Protein AF-A0A532EJP5-F1 (afdb_monomer_lite)

Structure (mmCIF, N/CA/C/O backbone):
data_AF-A0A532EJP5-F1
#
_entry.id   AF-A0A532EJP5-F1
#
loop_
_atom_site.group_PDB
_atom_site.id
_atom_site.type_symbol
_atom_site.label_atom_id
_atom_site.label_alt_id
_atom_site.label_comp_id
_atom_site.label_asym_id
_atom_site.label_entity_id
_atom_site.label_seq_id
_atom_site.pdbx_PDB_ins_code
_atom_site.Cartn_x
_atom_site.Cartn_y
_atom_site.Cartn_z
_atom_site.occupancy
_atom_site.B_iso_or_equiv
_atom_site.auth_seq_id
_atom_site.auth_comp_id
_atom_site.auth_asym_id
_atom_site.auth_atom_id
_atom_site.pdbx_PDB_model_num
ATOM 1 N N . PRO A 1 1 ? -3.212 -26.483 -6.160 1.00 90.81 1 PRO A N 1
ATOM 2 C CA . PRO A 1 1 ? -3.096 -27.464 -7.274 1.00 90.81 1 PRO A CA 1
ATOM 3 C C . PRO A 1 1 ? -1.776 -27.270 -8.038 1.00 90.81 1 PRO A C 1
ATOM 5 O O . PRO A 1 1 ? -1.313 -26.135 -8.106 1.00 90.81 1 PRO A O 1
ATOM 8 N N . LYS A 1 2 ? -1.165 -28.335 -8.582 1.00 95.44 2 LYS A N 1
ATOM 9 C CA . LYS A 1 2 ? 0.186 -28.292 -9.189 1.00 95.44 2 LYS A CA 1
ATOM 10 C C . LYS A 1 2 ? 0.301 -27.307 -10.359 1.00 95.44 2 LYS A C 1
ATOM 12 O O . LYS A 1 2 ? 1.267 -26.556 -10.428 1.00 95.44 2 LYS A O 1
ATOM 17 N N . ASP A 1 3 ? -0.699 -27.269 -11.233 1.00 96.81 3 ASP A N 1
ATOM 18 C CA . ASP A 1 3 ? -0.672 -26.384 -12.404 1.00 96.81 3 ASP A CA 1
ATOM 19 C C . ASP A 1 3 ? -0.780 -24.906 -12.014 1.00 96.81 3 ASP A C 1
ATOM 21 O O . ASP A 1 3 ? -0.103 -24.064 -12.596 1.00 96.81 3 ASP A O 1
ATOM 25 N N . VAL A 1 4 ? -1.547 -24.595 -10.962 1.00 97.06 4 VAL A N 1
ATOM 26 C CA . VAL A 1 4 ? -1.631 -23.236 -10.404 1.00 97.06 4 VAL A CA 1
ATOM 27 C C . VAL A 1 4 ? -0.275 -22.792 -9.861 1.00 97.06 4 VAL A C 1
ATOM 29 O O . VAL A 1 4 ? 0.153 -21.683 -10.156 1.00 97.06 4 VAL A O 1
ATOM 32 N N . ALA A 1 5 ? 0.433 -23.659 -9.129 1.00 97.25 5 ALA A N 1
ATOM 33 C CA . ALA A 1 5 ? 1.768 -23.339 -8.622 1.00 97.25 5 ALA A CA 1
ATOM 34 C C . ALA A 1 5 ? 2.736 -23.003 -9.766 1.00 97.25 5 ALA A C 1
ATOM 36 O O . ALA A 1 5 ? 3.393 -21.973 -9.723 1.00 97.25 5 ALA A O 1
ATOM 37 N N . LYS A 1 6 ? 2.722 -23.792 -10.850 1.00 97.50 6 LYS A N 1
ATOM 38 C CA . LYS A 1 6 ? 3.555 -23.535 -12.034 1.00 97.50 6 LYS A CA 1
ATOM 39 C C . LYS A 1 6 ? 3.277 -22.169 -12.677 1.00 97.50 6 LYS A C 1
ATOM 41 O O . LYS A 1 6 ? 4.206 -21.516 -13.148 1.00 97.50 6 LYS A O 1
ATOM 46 N N . VAL A 1 7 ? 2.013 -21.742 -12.718 1.00 97.38 7 VAL A N 1
ATOM 47 C CA . VAL A 1 7 ? 1.645 -20.406 -13.215 1.00 97.38 7 VAL A CA 1
ATOM 48 C C . VAL A 1 7 ? 2.145 -19.319 -12.266 1.00 97.38 7 VAL A C 1
ATOM 50 O O . VAL A 1 7 ? 2.739 -18.349 -12.730 1.00 97.38 7 VAL A O 1
ATOM 53 N N . MET A 1 8 ? 1.956 -19.487 -10.955 1.00 97.06 8 MET A N 1
ATOM 54 C CA . MET A 1 8 ? 2.436 -18.520 -9.962 1.00 97.06 8 MET A CA 1
ATOM 55 C C . MET A 1 8 ? 3.960 -18.379 -9.991 1.00 97.06 8 MET A C 1
ATOM 57 O O . MET A 1 8 ? 4.453 -17.257 -9.967 1.00 97.06 8 MET A O 1
ATOM 61 N N . ASP A 1 9 ? 4.694 -19.484 -10.138 1.00 96.75 9 ASP A N 1
ATOM 62 C CA . ASP A 1 9 ? 6.152 -19.475 -10.275 1.00 96.75 9 ASP A CA 1
ATOM 63 C C . ASP A 1 9 ? 6.592 -18.690 -11.513 1.00 96.75 9 ASP A C 1
ATOM 65 O O . ASP A 1 9 ? 7.534 -17.906 -11.447 1.00 96.75 9 ASP A O 1
ATOM 69 N N . TYR A 1 10 ? 5.898 -18.863 -12.645 1.00 96.94 10 TYR A N 1
ATOM 70 C CA . TYR A 1 10 ? 6.172 -18.088 -13.853 1.00 96.94 10 TYR A CA 1
ATOM 71 C C . TYR A 1 10 ? 5.914 -16.591 -13.640 1.00 96.94 10 TYR A C 1
ATOM 73 O O . TYR A 1 10 ? 6.781 -15.781 -13.960 1.00 96.94 10 TYR A O 1
ATOM 81 N N . LEU A 1 11 ? 4.757 -16.229 -13.075 1.00 95.94 11 LEU A N 1
ATOM 82 C CA . LEU A 1 11 ? 4.386 -14.834 -12.820 1.00 95.94 11 LEU A CA 1
ATOM 83 C C . LEU A 1 11 ? 5.305 -14.152 -11.800 1.00 95.94 11 LEU A C 1
ATOM 85 O O . LEU A 1 11 ? 5.482 -12.942 -11.868 1.00 95.94 11 LEU A O 1
ATOM 89 N N . ALA A 1 12 ? 5.891 -14.916 -10.877 1.00 95.69 12 ALA A N 1
ATOM 90 C CA . ALA A 1 12 ? 6.813 -14.413 -9.866 1.00 95.69 12 ALA A CA 1
ATOM 91 C C . ALA A 1 12 ? 8.255 -14.247 -10.370 1.00 95.69 12 ALA A C 1
ATOM 93 O O . ALA A 1 12 ? 9.074 -13.678 -9.652 1.00 95.69 12 ALA A O 1
ATOM 94 N N . ARG A 1 13 ? 8.598 -14.725 -11.575 1.00 97.06 13 ARG A N 1
ATOM 95 C CA . ARG A 1 13 ? 9.951 -14.554 -12.118 1.00 97.06 13 ARG A CA 1
ATOM 96 C C . ARG A 1 13 ? 10.294 -13.079 -12.284 1.00 97.06 13 ARG A C 1
ATOM 98 O O . ARG A 1 13 ? 9.485 -12.288 -12.762 1.00 97.06 13 ARG A O 1
ATOM 105 N N . GLU A 1 14 ? 11.543 -12.737 -11.993 1.00 96.31 14 GLU A N 1
ATOM 106 C CA . GLU A 1 14 ? 12.042 -11.363 -12.086 1.00 96.31 14 GLU A CA 1
ATOM 107 C C . GLU A 1 14 ? 11.839 -10.726 -13.462 1.00 96.31 14 GLU A C 1
ATOM 109 O O . GLU A 1 14 ? 11.458 -9.562 -13.539 1.00 96.31 14 GLU A O 1
ATOM 114 N N . ASP A 1 15 ? 12.079 -11.467 -14.545 1.00 96.62 15 ASP A N 1
ATOM 115 C CA . ASP A 1 15 ? 11.918 -10.952 -15.904 1.00 96.62 15 ASP A CA 1
ATOM 116 C C . ASP A 1 15 ? 10.449 -10.676 -16.246 1.00 96.62 15 ASP A C 1
ATOM 118 O O . ASP A 1 15 ? 10.145 -9.648 -16.849 1.00 96.62 15 ASP A O 1
ATOM 122 N N . VAL A 1 16 ? 9.543 -11.541 -15.784 1.00 97.56 16 VAL A N 1
ATOM 123 C CA . VAL A 1 16 ? 8.095 -11.399 -15.986 1.00 97.56 16 VAL A CA 1
ATOM 124 C C . VAL A 1 16 ? 7.538 -10.241 -15.158 1.00 97.56 16 VAL A C 1
ATOM 126 O O . VAL A 1 16 ? 6.830 -9.393 -15.698 1.00 97.56 16 VAL A O 1
ATOM 129 N N . VAL A 1 17 ? 7.890 -10.150 -13.869 1.00 97.12 17 VAL A N 1
ATOM 130 C CA . VAL A 1 17 ? 7.459 -9.040 -13.002 1.00 97.12 17 VAL A CA 1
ATOM 131 C C . VAL A 1 17 ? 8.005 -7.710 -13.511 1.00 97.12 17 VAL A C 1
ATOM 133 O O . 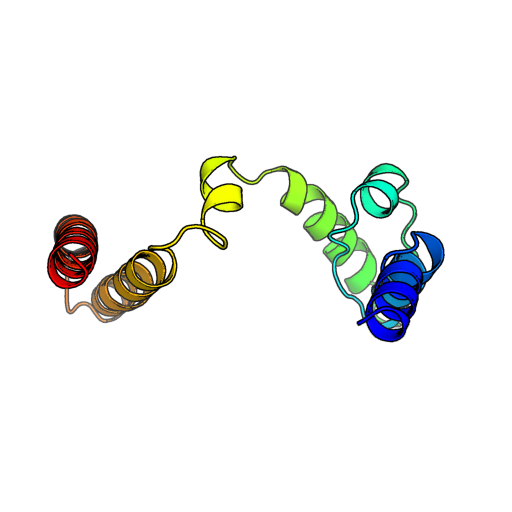VAL A 1 17 ? 7.273 -6.724 -13.535 1.00 97.12 17 VAL A O 1
ATOM 136 N N . LYS A 1 18 ? 9.268 -7.675 -13.954 1.00 96.81 18 LYS A N 1
ATOM 137 C CA . LYS A 1 18 ? 9.874 -6.472 -14.527 1.00 96.81 18 LYS A CA 1
ATOM 138 C C . LYS A 1 18 ? 9.124 -6.013 -15.777 1.00 96.81 18 LYS A C 1
ATOM 140 O O . LYS A 1 18 ? 8.744 -4.848 -15.847 1.00 96.81 18 LYS A O 1
ATOM 145 N N . GLU A 1 19 ? 8.895 -6.913 -16.735 1.00 97.12 19 GLU A N 1
ATOM 146 C CA . GLU A 1 19 ? 8.156 -6.584 -17.958 1.00 97.12 19 GLU A CA 1
ATOM 147 C C . GLU A 1 19 ? 6.740 -6.088 -17.634 1.00 97.12 19 GLU A C 1
ATOM 149 O O . GLU A 1 19 ? 6.301 -5.067 -18.168 1.00 97.12 19 GLU A O 1
ATOM 154 N N . PHE A 1 20 ? 6.039 -6.786 -16.737 1.00 97.31 20 PHE A N 1
ATOM 155 C CA . PHE A 1 20 ? 4.704 -6.405 -16.292 1.00 97.31 20 PHE A CA 1
ATOM 156 C C . PHE A 1 20 ? 4.704 -4.990 -15.707 1.00 97.31 20 PHE A C 1
ATOM 158 O O . PHE A 1 20 ? 4.001 -4.124 -16.222 1.00 97.31 20 PHE A O 1
ATOM 165 N N . SER A 1 21 ? 5.553 -4.727 -14.709 1.00 97.00 21 SER A N 1
ATOM 166 C CA . SER A 1 21 ? 5.689 -3.412 -14.080 1.00 97.00 21 SER A CA 1
ATOM 167 C C . SER A 1 21 ? 5.946 -2.304 -15.095 1.00 97.00 21 SER A C 1
ATOM 169 O O . SER A 1 21 ? 5.241 -1.297 -15.096 1.00 97.00 21 SER A O 1
ATOM 171 N N . GLU A 1 22 ? 6.904 -2.498 -16.000 1.00 97.31 22 GLU A N 1
ATOM 172 C CA . GLU A 1 22 ? 7.272 -1.500 -17.006 1.00 97.31 22 GLU A CA 1
ATOM 173 C C . GLU A 1 22 ? 6.122 -1.168 -17.956 1.00 97.31 22 GLU A C 1
ATOM 175 O O . GLU A 1 22 ? 5.899 0.005 -18.264 1.00 97.31 22 GLU A O 1
ATOM 180 N N . ARG A 1 23 ? 5.383 -2.187 -18.408 1.00 97.75 23 ARG A N 1
ATOM 181 C CA . ARG A 1 23 ? 4.301 -2.036 -19.389 1.00 97.75 23 ARG A CA 1
ATOM 182 C C . ARG A 1 23 ? 2.997 -1.542 -18.780 1.00 97.75 23 ARG A C 1
ATOM 184 O O . ARG A 1 23 ? 2.232 -0.878 -19.472 1.00 97.75 23 ARG A O 1
ATOM 191 N N . THR A 1 24 ? 2.724 -1.880 -17.523 1.00 96.94 24 THR A N 1
ATOM 192 C CA . THR A 1 24 ? 1.469 -1.521 -16.844 1.00 96.94 24 THR A CA 1
ATOM 193 C C . THR A 1 24 ? 1.634 -0.382 -15.848 1.00 96.94 24 THR A C 1
ATOM 195 O O . THR A 1 24 ? 0.663 -0.025 -15.185 1.00 96.94 24 THR A O 1
ATOM 198 N N . LEU A 1 25 ? 2.845 0.170 -15.719 1.00 96.56 25 LEU A N 1
ATOM 199 C CA . LEU A 1 25 ? 3.186 1.222 -14.758 1.00 96.56 25 LEU A CA 1
ATOM 200 C C . LEU A 1 25 ? 2.941 0.801 -13.297 1.00 96.56 25 LEU A C 1
ATOM 202 O O . LEU A 1 25 ? 2.695 1.635 -12.427 1.00 96.56 25 LEU A O 1
ATOM 206 N N . PHE A 1 26 ? 2.991 -0.507 -13.029 1.00 95.06 26 PHE A N 1
ATOM 207 C CA . PHE A 1 26 ? 2.749 -1.065 -11.703 1.00 95.06 26 PHE A CA 1
ATOM 208 C C . PHE A 1 26 ? 4.041 -1.081 -10.885 1.00 95.06 26 PHE A C 1
ATOM 210 O O . PHE A 1 26 ? 5.074 -1.560 -11.355 1.00 95.06 26 PHE A O 1
ATOM 217 N N . LEU A 1 27 ? 3.985 -0.605 -9.641 1.00 93.81 27 LEU A N 1
ATOM 218 C CA . LEU A 1 27 ? 5.138 -0.591 -8.740 1.00 93.81 27 LEU A CA 1
ATOM 219 C C . LEU A 1 27 ? 5.491 -2.033 -8.317 1.00 93.81 27 LEU A C 1
ATOM 221 O O . LEU A 1 27 ? 4.650 -2.710 -7.722 1.00 93.81 27 LEU A O 1
ATOM 225 N N . PRO A 1 28 ? 6.697 -2.545 -8.623 1.00 92.69 28 PRO A N 1
ATOM 226 C CA . PRO A 1 28 ? 7.049 -3.923 -8.302 1.00 92.69 28 PRO A CA 1
ATOM 227 C C . PRO A 1 28 ? 7.223 -4.122 -6.793 1.00 92.69 28 PRO A C 1
ATOM 229 O O . PRO A 1 28 ? 8.009 -3.429 -6.155 1.00 92.69 28 PRO A O 1
ATOM 232 N N . ALA A 1 29 ? 6.568 -5.148 -6.246 1.00 87.25 29 ALA A N 1
ATOM 233 C CA . ALA A 1 29 ? 6.825 -5.646 -4.889 1.00 87.25 29 ALA A CA 1
ATOM 234 C C . ALA A 1 29 ? 7.936 -6.720 -4.845 1.00 87.25 29 ALA A C 1
ATOM 236 O O . ALA A 1 29 ? 8.355 -7.158 -3.774 1.00 87.25 29 ALA A O 1
ATOM 237 N N . HIS A 1 30 ? 8.414 -7.184 -6.006 1.00 92.06 30 HIS A N 1
ATOM 238 C CA . HIS A 1 30 ? 9.434 -8.227 -6.087 1.00 92.06 30 HIS A CA 1
ATOM 239 C C . HIS A 1 30 ? 10.817 -7.664 -5.734 1.00 92.06 30 HIS A C 1
ATOM 241 O O . HIS A 1 30 ? 11.423 -6.943 -6.531 1.00 92.06 30 HIS A O 1
ATOM 247 N N . LYS A 1 31 ? 11.360 -8.056 -4.574 1.00 89.19 31 LYS A N 1
ATOM 248 C CA . LYS A 1 31 ? 12.641 -7.553 -4.049 1.00 89.19 31 LYS A CA 1
ATOM 249 C C . LYS A 1 31 ? 13.792 -7.623 -5.058 1.00 89.19 31 LYS A C 1
ATOM 251 O O . LYS A 1 31 ? 14.487 -6.635 -5.239 1.00 89.19 31 LYS A O 1
ATOM 256 N N . GLY A 1 32 ? 13.949 -8.737 -5.776 1.00 92.06 32 GLY A N 1
ATOM 257 C CA . GLY A 1 32 ? 15.006 -8.876 -6.789 1.00 92.06 32 GLY A CA 1
ATOM 258 C C . GLY A 1 32 ? 14.886 -7.902 -7.971 1.00 92.06 32 GLY A C 1
ATOM 259 O O . GLY A 1 32 ? 15.897 -7.514 -8.547 1.00 92.06 32 GLY A O 1
ATOM 260 N N . VAL A 1 33 ? 13.670 -7.448 -8.307 1.00 93.94 33 VAL A N 1
ATOM 261 C CA . VAL A 1 33 ? 13.445 -6.447 -9.365 1.00 93.94 33 VAL A CA 1
ATOM 262 C C . VAL A 1 33 ? 13.779 -5.055 -8.833 1.00 93.94 33 VAL A C 1
ATOM 264 O O . VAL A 1 33 ? 14.485 -4.302 -9.498 1.00 93.94 33 VAL A O 1
ATOM 267 N N . VAL A 1 34 ? 13.319 -4.739 -7.618 1.00 91.75 34 VAL A N 1
ATOM 268 C CA . VAL A 1 34 ? 13.601 -3.465 -6.940 1.00 91.75 34 VAL A CA 1
ATOM 269 C C . VAL A 1 34 ? 15.105 -3.288 -6.708 1.00 91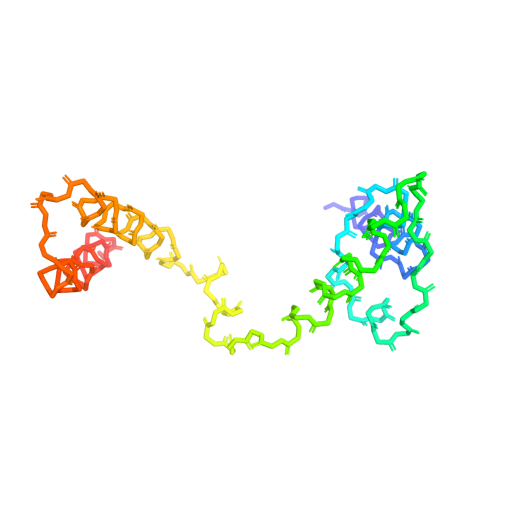.75 34 VAL A C 1
ATOM 271 O O . VAL A 1 34 ? 15.660 -2.267 -7.104 1.00 91.75 34 VAL A O 1
ATOM 274 N N . ASP A 1 35 ? 15.777 -4.294 -6.140 1.00 90.94 35 ASP A N 1
ATOM 275 C CA . ASP A 1 35 ? 17.209 -4.254 -5.815 1.00 90.94 35 ASP A CA 1
ATOM 276 C C . ASP A 1 35 ? 18.087 -4.134 -7.077 1.00 90.94 35 ASP A C 1
ATOM 278 O O . ASP A 1 35 ? 19.122 -3.467 -7.049 1.00 90.94 35 ASP A O 1
ATOM 282 N N . LYS A 1 36 ? 17.685 -4.754 -8.201 1.00 92.12 36 LYS A N 1
ATOM 283 C CA . LYS A 1 36 ? 18.381 -4.610 -9.496 1.00 92.12 36 LYS A CA 1
ATOM 284 C C . LYS A 1 36 ? 18.168 -3.238 -10.139 1.00 92.12 36 LYS A C 1
ATOM 286 O O . LYS A 1 36 ? 19.034 -2.782 -10.886 1.00 92.12 36 LYS A O 1
ATOM 291 N N . GLY A 1 37 ? 17.033 -2.595 -9.872 1.00 87.69 37 GLY A N 1
ATOM 292 C CA . GLY A 1 37 ? 16.662 -1.310 -10.457 1.00 87.69 37 GLY A CA 1
ATOM 293 C C . GLY A 1 37 ? 16.554 -1.341 -11.988 1.00 87.69 37 GLY A C 1
ATOM 294 O O . GLY A 1 37 ? 16.290 -2.374 -12.604 1.00 87.69 37 GLY A O 1
ATOM 295 N N . GLY A 1 38 ? 16.748 -0.177 -12.619 1.00 87.31 38 GLY A N 1
ATOM 296 C CA . GLY A 1 38 ? 16.797 -0.057 -14.082 1.00 87.31 38 GLY A CA 1
ATOM 297 C C . GLY A 1 38 ? 15.460 -0.299 -14.792 1.00 87.31 38 GLY A C 1
ATOM 298 O O . GLY A 1 38 ? 15.453 -0.798 -15.921 1.00 87.31 38 GLY A O 1
ATOM 299 N N . LEU A 1 39 ? 14.345 0.034 -14.134 1.00 93.56 39 LEU A N 1
ATOM 300 C CA . LEU A 1 39 ? 13.007 -0.027 -14.717 1.00 93.56 39 LEU A CA 1
ATOM 301 C C . LEU A 1 39 ? 12.872 1.004 -15.850 1.00 93.56 39 LEU A C 1
ATOM 303 O O . LEU A 1 39 ? 13.222 2.173 -15.720 1.00 93.56 39 LEU A O 1
ATOM 307 N N . LYS A 1 40 ? 12.374 0.543 -16.990 1.00 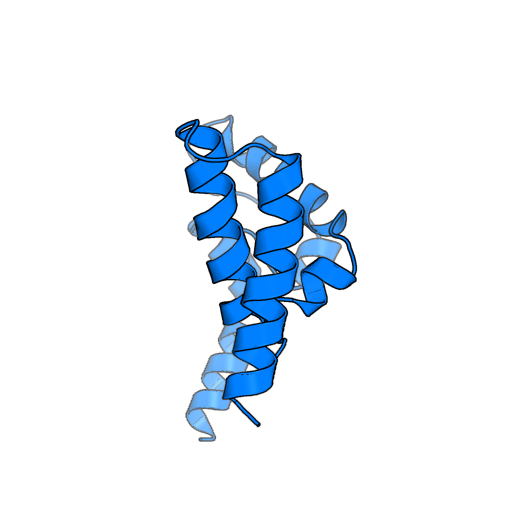95.50 40 LYS A N 1
ATOM 308 C CA . LYS A 1 40 ? 12.122 1.282 -18.223 1.00 95.50 40 LYS A CA 1
ATOM 309 C C . LYS A 1 40 ? 10.618 1.405 -18.416 1.00 95.50 40 LYS A C 1
ATOM 311 O O . LYS A 1 40 ? 10.015 0.667 -19.190 1.00 95.50 40 LYS A O 1
ATOM 316 N N . TRP A 1 41 ? 10.019 2.329 -17.679 1.00 96.44 41 TRP A N 1
ATOM 317 C CA . TRP A 1 41 ? 8.583 2.588 -17.722 1.00 96.44 41 TRP A CA 1
ATOM 318 C C . TRP A 1 41 ? 8.116 2.947 -19.135 1.00 96.44 41 TRP A C 1
ATOM 320 O O . TRP A 1 41 ? 8.625 3.884 -19.754 1.00 96.44 41 TRP A O 1
ATOM 330 N N . VAL A 1 42 ? 7.131 2.209 -19.645 1.00 97.19 42 VAL A N 1
ATOM 331 C CA . VAL A 1 42 ? 6.568 2.419 -20.980 1.00 97.19 42 VAL A CA 1
ATOM 332 C C . VAL A 1 42 ? 5.483 3.488 -20.888 1.00 97.19 42 VAL A C 1
ATOM 334 O O . VAL A 1 42 ? 4.310 3.198 -20.676 1.00 97.19 42 VAL A O 1
ATOM 337 N N . SER A 1 43 ? 5.884 4.749 -21.035 1.00 96.12 43 SER A N 1
ATOM 338 C CA . SER A 1 43 ? 4.974 5.895 -21.068 1.00 96.12 43 SER A CA 1
ATOM 339 C C . SER A 1 43 ? 5.459 6.956 -22.052 1.00 96.12 43 SER A C 1
ATOM 341 O O . SER A 1 43 ? 6.659 7.171 -22.207 1.00 96.12 43 SER A O 1
ATOM 343 N N . ALA A 1 44 ? 4.515 7.638 -22.703 1.00 96.62 44 ALA A N 1
ATOM 344 C CA . ALA A 1 44 ? 4.799 8.820 -23.517 1.00 96.62 44 ALA A CA 1
ATOM 345 C C . ALA A 1 44 ? 4.935 10.101 -22.669 1.00 96.62 44 ALA A C 1
ATOM 347 O O . ALA A 1 44 ? 5.476 11.101 -23.140 1.00 96.62 44 ALA A O 1
ATOM 348 N N . ASP A 1 45 ? 4.452 10.086 -21.422 1.00 97.25 45 ASP A N 1
ATOM 349 C CA . ASP A 1 45 ? 4.575 11.215 -20.504 1.00 97.25 45 ASP A CA 1
ATOM 350 C C . ASP A 1 45 ? 5.931 11.177 -19.789 1.00 97.25 45 ASP A C 1
ATOM 352 O O . ASP A 1 45 ? 6.226 10.277 -18.996 1.00 97.25 45 ASP A O 1
ATOM 356 N N . LYS A 1 46 ? 6.739 12.212 -20.038 1.00 96.25 46 LYS A N 1
ATOM 357 C CA . LYS A 1 46 ? 8.068 12.408 -19.445 1.00 96.25 46 LYS A CA 1
ATOM 358 C C . LYS A 1 46 ? 8.075 12.461 -17.913 1.00 96.25 46 LYS A C 1
ATOM 360 O O . LYS A 1 46 ? 9.133 12.288 -17.316 1.00 96.25 46 LYS A O 1
ATOM 365 N N . ASN A 1 47 ? 6.933 12.721 -17.278 1.00 96.25 47 ASN A N 1
ATOM 366 C CA . ASN A 1 47 ? 6.820 12.803 -15.823 1.00 96.25 47 ASN A CA 1
ATOM 367 C C . ASN A 1 47 ? 6.606 11.432 -15.168 1.00 96.25 47 ASN A C 1
ATOM 369 O O . ASN A 1 47 ? 6.929 11.269 -13.993 1.00 96.25 47 ASN A O 1
ATOM 373 N N . VAL A 1 48 ? 6.084 10.447 -15.909 1.00 96.44 48 VAL A N 1
ATOM 374 C CA . VAL A 1 48 ? 5.692 9.145 -15.346 1.00 96.44 48 VAL A CA 1
ATOM 375 C C . VAL A 1 48 ? 6.903 8.368 -14.844 1.00 96.44 48 VAL A C 1
ATOM 377 O O . VAL A 1 48 ? 6.905 7.947 -13.694 1.00 96.44 48 VAL A O 1
ATOM 380 N N . GLY A 1 49 ? 7.951 8.222 -15.660 1.00 95.12 49 GLY A N 1
ATOM 381 C CA . GLY A 1 49 ? 9.149 7.470 -15.267 1.00 95.12 49 GLY A CA 1
ATOM 382 C C . GLY A 1 49 ? 9.784 7.988 -13.967 1.00 95.12 49 GLY A C 1
ATOM 383 O O . GLY A 1 49 ? 9.848 7.239 -12.993 1.00 95.12 49 GLY A O 1
ATOM 384 N N . PRO A 1 50 ? 10.157 9.282 -13.894 1.00 95.25 50 PRO A N 1
ATOM 385 C CA . PRO A 1 50 ? 10.721 9.867 -12.678 1.00 95.25 50 PRO A CA 1
ATOM 386 C C . PRO A 1 50 ? 9.804 9.769 -11.450 1.00 95.25 50 PRO A C 1
ATOM 388 O O . PRO A 1 50 ? 10.289 9.585 -10.333 1.00 95.25 50 PRO A O 1
ATOM 391 N N . ALA A 1 51 ? 8.484 9.896 -11.631 1.00 96.19 51 ALA A N 1
ATOM 392 C CA . ALA A 1 51 ? 7.529 9.761 -10.535 1.00 96.19 51 ALA A CA 1
ATOM 393 C C . ALA A 1 51 ? 7.485 8.323 -10.001 1.00 96.19 51 ALA A C 1
ATOM 395 O O . ALA A 1 51 ? 7.563 8.123 -8.788 1.00 96.19 51 ALA A O 1
ATOM 396 N N . LEU A 1 52 ? 7.406 7.327 -10.887 1.00 96.31 52 LEU A N 1
ATOM 397 C CA . LEU A 1 52 ? 7.372 5.917 -10.500 1.00 96.31 52 LEU A CA 1
ATOM 398 C C . LEU A 1 52 ? 8.682 5.480 -9.840 1.00 96.31 52 LEU A C 1
ATOM 400 O O . LEU A 1 52 ? 8.633 4.830 -8.801 1.00 96.31 52 LEU A O 1
ATOM 404 N N . ASP A 1 53 ? 9.837 5.916 -10.348 1.00 93.94 53 ASP A N 1
ATOM 405 C CA . ASP A 1 53 ? 11.133 5.654 -9.703 1.00 93.94 53 ASP A CA 1
ATOM 406 C C . ASP A 1 53 ? 11.179 6.214 -8.275 1.00 93.94 53 ASP A C 1
ATOM 408 O O . ASP A 1 53 ? 11.655 5.556 -7.344 1.00 93.94 53 ASP A O 1
ATOM 412 N N . LYS A 1 54 ? 10.629 7.419 -8.073 1.00 94.50 54 LYS A N 1
ATOM 413 C CA . LYS A 1 54 ? 10.522 8.019 -6.741 1.00 94.50 54 LYS A CA 1
ATOM 414 C C . LYS A 1 54 ? 9.593 7.215 -5.828 1.00 94.50 54 LYS A C 1
ATOM 416 O O . LYS A 1 54 ? 9.937 7.018 -4.665 1.00 94.50 54 LYS A O 1
ATOM 421 N N . PHE A 1 55 ? 8.458 6.733 -6.335 1.00 93.50 55 PHE A N 1
ATOM 422 C CA . PHE A 1 55 ? 7.543 5.880 -5.570 1.00 93.50 55 PHE A CA 1
ATOM 423 C C . PHE A 1 55 ? 8.171 4.535 -5.191 1.00 93.50 55 PHE A C 1
ATOM 425 O O . PHE A 1 55 ? 8.046 4.126 -4.040 1.00 93.50 55 PHE A O 1
ATOM 432 N N . VAL A 1 56 ? 8.888 3.876 -6.109 1.00 92.06 56 VAL A N 1
ATOM 433 C CA . VAL A 1 56 ? 9.609 2.624 -5.813 1.00 92.06 56 VAL A CA 1
ATOM 434 C C . VAL A 1 56 ? 10.629 2.842 -4.697 1.00 92.06 56 VAL A C 1
ATOM 436 O O . VAL A 1 56 ? 10.718 2.028 -3.782 1.00 92.06 56 VAL A O 1
ATOM 439 N N . LYS A 1 57 ? 11.360 3.962 -4.724 1.00 90.38 57 LYS A N 1
ATOM 440 C CA . LYS A 1 57 ? 12.300 4.307 -3.652 1.00 90.38 57 LYS A CA 1
ATOM 441 C C . LYS A 1 57 ? 11.591 4.548 -2.314 1.00 90.38 57 LYS A C 1
ATOM 443 O O . LYS A 1 57 ? 12.026 4.008 -1.302 1.00 90.38 57 LYS A O 1
ATOM 448 N N . ALA A 1 58 ? 10.504 5.321 -2.316 1.00 91.06 58 ALA A N 1
ATOM 449 C CA . ALA A 1 58 ? 9.738 5.636 -1.109 1.00 91.06 58 ALA A CA 1
ATOM 450 C C . ALA A 1 58 ? 9.075 4.398 -0.479 1.00 91.06 58 ALA A C 1
ATOM 452 O O . ALA A 1 58 ? 8.891 4.352 0.733 1.00 91.06 58 ALA A O 1
ATOM 453 N N . ALA A 1 59 ? 8.762 3.366 -1.269 1.00 87.00 59 ALA A N 1
ATOM 454 C CA . ALA A 1 59 ? 8.241 2.103 -0.745 1.00 87.00 59 ALA A CA 1
ATOM 455 C C . ALA A 1 59 ? 9.223 1.392 0.207 1.00 87.00 59 ALA A C 1
ATOM 457 O O . ALA A 1 59 ? 8.792 0.587 1.021 1.00 87.00 59 ALA A O 1
ATOM 458 N N . GLY A 1 60 ? 10.525 1.698 0.141 1.00 84.19 60 GLY A N 1
ATOM 459 C CA . GLY A 1 60 ? 11.523 1.207 1.098 1.00 84.19 60 GLY A CA 1
ATOM 460 C C . GLY A 1 60 ? 11.596 1.997 2.410 1.00 84.19 60 GLY A C 1
ATOM 461 O O . GLY A 1 60 ? 12.399 1.654 3.273 1.00 84.19 60 GLY A O 1
ATOM 462 N N . GLU A 1 61 ? 10.805 3.061 2.559 1.00 90.25 61 GLU A N 1
ATOM 463 C CA . GLU A 1 61 ? 10.792 3.939 3.738 1.00 90.25 61 GLU A CA 1
ATOM 464 C C . GLU A 1 61 ? 9.625 3.611 4.691 1.00 90.25 61 GLU A C 1
ATOM 466 O O . GLU A 1 61 ? 9.395 4.329 5.667 1.00 90.25 61 GLU A O 1
ATOM 471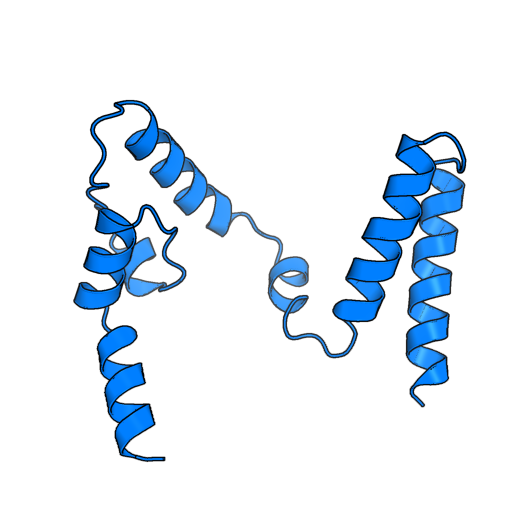 N N . THR A 1 62 ? 8.871 2.537 4.425 1.00 89.81 62 THR A N 1
ATOM 472 C CA . THR A 1 62 ? 7.765 2.102 5.283 1.00 89.81 62 THR A CA 1
ATOM 473 C C . THR A 1 62 ? 8.265 1.622 6.645 1.00 89.81 62 THR A C 1
ATOM 475 O O . THR A 1 62 ? 9.364 1.090 6.810 1.00 89.81 62 THR A O 1
ATOM 478 N N . LEU A 1 63 ? 7.439 1.831 7.672 1.00 92.56 63 LEU A N 1
ATOM 479 C CA . LEU A 1 63 ? 7.718 1.307 9.005 1.00 92.56 63 LEU A CA 1
ATOM 480 C C . LEU A 1 63 ? 7.421 -0.201 9.035 1.00 92.56 63 LEU A C 1
ATOM 482 O O . LEU A 1 63 ? 6.365 -0.601 8.542 1.00 92.56 63 LEU A O 1
ATOM 486 N N . PRO A 1 64 ? 8.227 -1.030 9.728 1.00 92.12 64 PRO A N 1
ATOM 487 C CA . PRO A 1 64 ? 7.958 -2.468 9.842 1.00 92.12 64 PRO A CA 1
ATOM 488 C C . PRO A 1 64 ? 6.558 -2.804 10.380 1.00 92.12 64 PRO A C 1
ATOM 490 O O . PRO A 1 64 ? 5.952 -3.799 9.991 1.00 92.12 64 PRO A O 1
ATOM 493 N N . ALA A 1 65 ? 6.016 -1.960 11.265 1.00 91.12 65 ALA A N 1
ATOM 494 C CA . ALA A 1 65 ? 4.658 -2.116 11.782 1.00 91.12 65 ALA A CA 1
ATOM 495 C C . ALA A 1 65 ? 3.579 -1.906 10.701 1.00 91.12 65 ALA A C 1
ATOM 497 O O . ALA A 1 65 ? 2.547 -2.569 10.743 1.00 91.12 65 ALA A O 1
ATOM 498 N N . ALA A 1 66 ? 3.820 -1.018 9.730 1.00 90.88 66 ALA A N 1
ATOM 499 C CA . ALA A 1 66 ? 2.917 -0.800 8.603 1.00 90.88 66 ALA A CA 1
ATOM 500 C C . ALA A 1 66 ? 2.946 -1.990 7.633 1.00 90.88 66 ALA A C 1
ATOM 502 O O . ALA A 1 66 ? 1.891 -2.436 7.193 1.00 90.88 66 ALA A O 1
ATOM 503 N N . ASP A 1 67 ? 4.123 -2.565 7.374 1.00 90.56 67 ASP A N 1
ATOM 504 C CA . ASP A 1 67 ? 4.266 -3.748 6.511 1.00 90.56 67 ASP A CA 1
ATOM 505 C C . ASP A 1 67 ? 3.601 -4.997 7.114 1.00 90.56 67 ASP A C 1
ATOM 507 O O . ASP A 1 67 ? 3.072 -5.849 6.399 1.00 90.56 67 ASP A O 1
ATOM 511 N N . ALA A 1 68 ? 3.595 -5.102 8.446 1.00 92.00 68 ALA A N 1
ATOM 512 C CA . ALA A 1 68 ? 2.953 -6.195 9.171 1.00 92.00 68 ALA A CA 1
ATOM 513 C C . ALA A 1 68 ? 1.422 -6.069 9.247 1.00 92.00 68 ALA A C 1
ATOM 515 O O . ALA A 1 68 ? 0.748 -7.033 9.617 1.00 92.00 68 ALA A O 1
ATOM 516 N N . LEU A 1 69 ? 0.865 -4.900 8.915 1.00 92.00 69 LEU A N 1
ATOM 517 C CA . LEU A 1 69 ? -0.546 -4.602 9.123 1.00 92.00 69 LEU A CA 1
ATOM 518 C C . LEU A 1 69 ? -1.479 -5.338 8.143 1.00 92.00 69 LEU A C 1
ATOM 520 O O . LEU A 1 69 ? -2.415 -5.960 8.634 1.00 92.00 69 LEU A O 1
ATOM 524 N N . PRO A 1 70 ? -1.267 -5.361 6.806 1.00 91.44 70 PRO A N 1
ATOM 525 C CA . PRO A 1 70 ? -2.177 -6.044 5.880 1.00 91.44 70 PRO A CA 1
ATOM 526 C C . PRO A 1 70 ? -2.433 -7.533 6.177 1.00 91.44 70 PRO A C 1
ATOM 528 O O . PRO A 1 70 ? -3.588 -7.949 6.087 1.00 91.44 70 PRO A O 1
ATOM 531 N N . PRO A 1 71 ? -1.427 -8.358 6.544 1.00 93.12 71 PRO A N 1
ATOM 532 C CA . PRO A 1 71 ? -1.667 -9.761 6.883 1.00 93.12 71 PRO A CA 1
ATOM 533 C C . PRO A 1 71 ? -2.165 -9.967 8.323 1.00 93.12 71 PRO A C 1
ATOM 535 O O . PRO A 1 71 ? -2.461 -11.099 8.712 1.00 93.12 71 PRO A O 1
ATOM 538 N N . TRP A 1 72 ? -2.230 -8.920 9.149 1.00 93.44 72 TRP A N 1
ATOM 539 C CA . TRP A 1 72 ? -2.659 -9.051 10.535 1.00 93.44 72 TRP A CA 1
ATOM 540 C C . TRP A 1 72 ? -4.149 -9.388 10.621 1.00 93.44 72 TRP A C 1
ATOM 542 O O . TRP A 1 72 ? -4.987 -8.765 9.975 1.00 93.44 72 TRP A O 1
ATOM 552 N N . LYS A 1 73 ? -4.516 -10.336 11.491 1.00 92.88 73 LYS A N 1
ATOM 553 C CA . LYS A 1 73 ? -5.911 -10.797 11.626 1.00 92.88 73 LYS A CA 1
ATOM 554 C C . LYS A 1 73 ? -6.926 -9.692 11.955 1.00 92.88 73 LYS A C 1
ATOM 556 O O . LYS A 1 73 ? -8.106 -9.861 11.674 1.00 92.88 73 LYS A O 1
ATOM 561 N N . TRP A 1 74 ? -6.479 -8.578 12.538 1.00 93.62 74 TRP A N 1
ATOM 562 C CA . TRP A 1 74 ? -7.328 -7.437 12.896 1.00 93.62 74 TRP A CA 1
ATOM 563 C C . TRP A 1 74 ? -7.164 -6.231 11.956 1.00 93.62 74 TRP A C 1
ATOM 565 O O . TRP A 1 74 ? -7.679 -5.156 12.258 1.00 93.62 74 TRP A O 1
ATOM 575 N N . ALA A 1 75 ? -6.500 -6.392 10.804 1.00 94.50 75 ALA A N 1
ATOM 576 C CA . ALA A 1 75 ? -6.279 -5.319 9.830 1.00 94.50 75 ALA A CA 1
ATOM 577 C C . ALA A 1 75 ? -7.580 -4.610 9.429 1.00 94.50 75 ALA A C 1
ATOM 579 O O . ALA A 1 75 ? -7.642 -3.385 9.405 1.00 94.50 75 ALA A O 1
ATOM 580 N N . ASN A 1 76 ? -8.650 -5.373 9.185 1.00 93.69 76 ASN A N 1
ATOM 581 C CA . ASN A 1 76 ? -9.947 -4.811 8.807 1.00 93.69 76 ASN A CA 1
ATOM 582 C C . ASN A 1 76 ? -10.553 -3.936 9.911 1.00 93.69 76 ASN A C 1
ATOM 584 O O . ASN A 1 76 ? -11.090 -2.876 9.607 1.00 93.69 76 ASN A O 1
ATOM 588 N N . ALA A 1 77 ? -10.449 -4.352 11.179 1.00 95.38 77 ALA A N 1
ATOM 589 C CA . ALA A 1 77 ? -10.922 -3.547 12.306 1.00 95.38 77 ALA A CA 1
ATOM 590 C C . ALA A 1 77 ? -10.125 -2.239 12.407 1.00 95.38 77 ALA A C 1
ATOM 592 O O . ALA A 1 77 ? -10.707 -1.167 12.545 1.00 95.38 77 ALA A O 1
ATOM 593 N N . TYR A 1 78 ? -8.804 -2.330 12.242 1.00 95.31 78 TYR A N 1
ATOM 594 C CA . TYR A 1 78 ? -7.904 -1.183 12.252 1.00 95.31 78 TYR A CA 1
ATOM 595 C C . TYR A 1 78 ? -8.215 -0.183 11.125 1.00 95.31 78 TYR A C 1
ATOM 597 O O . TYR A 1 78 ? -8.444 0.998 11.386 1.00 95.31 78 TYR A O 1
ATOM 605 N N . PHE A 1 79 ? -8.294 -0.643 9.871 1.00 96.12 79 PHE A N 1
ATOM 606 C CA . PHE A 1 79 ? -8.584 0.230 8.730 1.00 96.12 79 PHE A CA 1
ATOM 607 C C . PHE A 1 79 ? -9.993 0.826 8.787 1.00 96.12 79 PHE A C 1
ATOM 609 O O . PHE A 1 79 ? -10.164 2.000 8.467 1.00 96.12 79 PHE A O 1
ATOM 616 N N . ALA A 1 80 ? -10.996 0.058 9.224 1.00 95.81 80 ALA A N 1
ATOM 617 C CA . ALA A 1 80 ? -12.362 0.559 9.354 1.00 95.81 80 ALA A CA 1
ATOM 618 C C . ALA A 1 80 ? -12.471 1.670 10.411 1.00 95.81 80 ALA A C 1
ATOM 620 O O . ALA A 1 80 ? -13.114 2.692 10.152 1.00 95.81 80 ALA A O 1
ATOM 621 N N . ALA A 1 81 ? -11.816 1.500 11.565 1.00 97.38 81 ALA A N 1
ATOM 622 C CA . ALA A 1 81 ? -11.775 2.513 12.617 1.00 97.38 81 ALA A CA 1
ATOM 623 C C . ALA A 1 81 ? -11.088 3.796 12.126 1.00 97.38 81 ALA A C 1
ATOM 625 O O . ALA A 1 81 ? -11.658 4.883 12.241 1.00 97.38 81 ALA A O 1
ATOM 626 N N . LEU A 1 82 ? -9.916 3.669 11.488 1.00 96.69 82 LEU A N 1
ATOM 627 C CA . LEU A 1 82 ? -9.196 4.809 10.918 1.00 96.69 82 LEU A CA 1
ATOM 628 C C . LEU A 1 82 ? -10.040 5.568 9.892 1.00 96.69 82 LEU A C 1
ATOM 630 O O . LEU A 1 82 ? -10.227 6.775 10.029 1.00 96.69 82 LEU A O 1
ATOM 634 N N . VAL A 1 83 ? -10.581 4.873 8.885 1.00 97.12 83 VAL A N 1
ATOM 635 C CA . VAL A 1 83 ? -11.381 5.509 7.827 1.00 97.12 83 VAL A CA 1
ATOM 636 C C . VAL A 1 83 ? -12.588 6.225 8.422 1.00 97.12 83 VAL A C 1
ATOM 638 O O . VAL A 1 83 ? -12.849 7.373 8.067 1.00 97.12 83 VAL A O 1
ATOM 641 N N . THR A 1 84 ? -13.296 5.587 9.354 1.00 98.00 84 THR A N 1
ATOM 642 C CA . THR A 1 84 ? -14.493 6.168 9.970 1.00 98.00 84 THR A CA 1
ATOM 643 C C . THR A 1 84 ? -14.149 7.423 10.763 1.00 98.00 84 THR A C 1
ATOM 645 O O . THR A 1 84 ? -14.688 8.493 10.488 1.00 98.00 84 THR A O 1
ATOM 648 N N . ARG A 1 85 ? -13.233 7.326 11.733 1.00 98.19 85 ARG A N 1
ATOM 649 C CA . ARG A 1 85 ? -12.979 8.426 12.673 1.00 98.19 85 ARG A CA 1
ATOM 650 C C . ARG A 1 85 ? -12.237 9.589 12.029 1.00 98.19 85 ARG A C 1
ATOM 652 O O . ARG A 1 85 ? -12.581 10.733 12.306 1.00 98.19 85 ARG A O 1
ATOM 659 N N . VAL A 1 86 ? -11.309 9.331 11.106 1.00 97.94 86 VAL A N 1
ATOM 660 C CA . VAL A 1 86 ? -10.638 10.407 10.357 1.00 97.94 86 VAL A CA 1
ATOM 661 C C . VAL A 1 86 ? -11.631 11.142 9.453 1.00 97.94 86 VAL A C 1
ATOM 663 O O . VAL A 1 86 ? -11.584 12.369 9.377 1.00 97.94 86 VAL A O 1
ATOM 666 N N . SER A 1 87 ? -12.586 10.433 8.839 1.00 98.25 87 SER A N 1
ATOM 667 C CA . SER A 1 87 ? -13.641 11.078 8.042 1.00 98.25 87 SER A CA 1
ATOM 668 C C . SER A 1 87 ? -14.518 12.006 8.889 1.00 98.25 87 SER A C 1
ATOM 670 O O . SER A 1 87 ? -14.839 13.106 8.447 1.00 98.25 87 SER A O 1
ATOM 672 N N . GLN A 1 88 ? -14.848 11.613 10.125 1.00 98.38 88 GLN A N 1
ATOM 673 C CA . GLN A 1 88 ? -15.602 12.461 11.060 1.00 98.38 88 GLN A CA 1
ATOM 674 C C . GLN A 1 88 ? -14.828 13.724 11.456 1.00 98.38 88 GLN A C 1
ATOM 676 O O . GLN A 1 88 ? -15.417 14.801 11.537 1.00 98.38 88 GLN A O 1
ATOM 681 N N . VAL A 1 89 ? -13.506 13.624 11.635 1.00 98.44 89 VAL A N 1
ATOM 682 C CA . VAL A 1 89 ? -12.649 14.799 11.870 1.00 98.44 89 VAL A CA 1
ATOM 683 C C . VAL A 1 89 ? -12.664 15.737 10.669 1.00 98.44 89 VAL A C 1
ATOM 685 O O . VAL A 1 89 ? -12.864 16.939 10.829 1.00 98.44 89 VAL A O 1
ATOM 688 N N . MET A 1 90 ? -12.511 15.201 9.455 1.00 98.06 90 MET A N 1
ATOM 689 C CA . MET A 1 90 ? -12.551 16.003 8.226 1.00 98.06 90 MET A CA 1
ATOM 690 C C . MET A 1 90 ? -13.905 16.695 8.014 1.00 98.06 90 MET A C 1
ATOM 692 O O . MET A 1 90 ? -13.944 17.796 7.467 1.00 98.06 90 MET A O 1
ATOM 696 N N . ALA A 1 91 ? -14.998 16.071 8.456 1.00 98.25 91 ALA A N 1
ATOM 697 C CA . ALA A 1 91 ? -16.344 16.637 8.413 1.00 98.25 91 ALA A CA 1
ATOM 698 C C . ALA A 1 91 ? -16.632 17.645 9.546 1.00 98.25 91 ALA A C 1
ATOM 700 O O . ALA A 1 91 ? -17.663 18.314 9.517 1.00 98.25 91 ALA A O 1
ATOM 701 N N . GLY A 1 92 ? -15.743 17.772 10.539 1.00 97.75 92 GLY A N 1
ATOM 702 C CA . GLY A 1 92 ? -15.952 18.614 11.720 1.00 97.75 92 GLY A CA 1
ATOM 703 C C . GLY A 1 92 ? -16.924 18.026 12.753 1.00 97.75 92 GLY A C 1
ATOM 704 O O . GLY A 1 92 ? -17.363 18.737 13.652 1.00 97.75 92 GLY A O 1
ATOM 705 N N . GLU A 1 93 ? -17.262 16.740 12.642 1.00 97.88 93 GLU A N 1
ATOM 706 C CA . GLU A 1 93 ? -18.158 16.019 13.560 1.00 97.88 93 GLU A CA 1
ATOM 707 C C . GLU A 1 93 ? -17.443 15.532 14.830 1.00 97.88 93 GLU A C 1
ATOM 709 O O . GLU A 1 93 ? -18.087 15.145 15.806 1.00 97.88 93 GLU A O 1
ATOM 714 N N . LEU A 1 94 ? -16.108 15.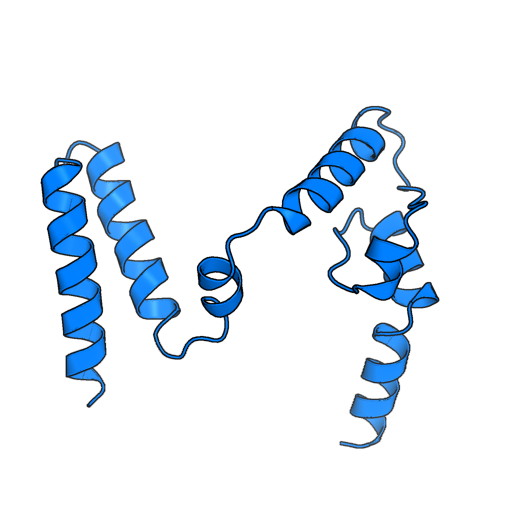508 14.804 1.00 97.44 94 LEU A N 1
ATOM 715 C CA . LEU A 1 94 ? -15.265 14.993 15.875 1.00 97.44 94 LEU A CA 1
ATOM 716 C C . LEU A 1 94 ? -13.948 15.774 15.927 1.00 97.44 94 LEU A C 1
ATOM 718 O O . LEU A 1 94 ? -13.400 16.136 14.887 1.00 97.44 94 LEU A O 1
ATOM 722 N N . SER A 1 95 ? -13.420 16.032 17.124 1.00 97.88 95 SER A N 1
ATOM 723 C CA . SER A 1 95 ? -12.067 16.581 17.251 1.00 97.88 95 SER A CA 1
ATOM 724 C C . SER A 1 95 ? -11.019 15.503 16.943 1.00 97.88 95 SER A C 1
ATOM 726 O O . SER A 1 95 ? -11.297 14.307 17.047 1.00 97.88 95 SER A O 1
ATOM 728 N N . LEU A 1 96 ? -9.800 15.907 16.570 1.00 96.31 96 LEU A N 1
ATOM 729 C CA . LEU A 1 96 ? -8.711 14.952 16.335 1.00 96.31 96 LEU A CA 1
ATOM 730 C C . LEU A 1 96 ? -8.366 14.151 17.604 1.00 96.31 96 LEU A C 1
ATOM 732 O O . LEU A 1 96 ? -8.145 12.944 17.519 1.00 96.31 96 LEU A O 1
ATOM 736 N N . ASP A 1 97 ? -8.378 14.806 18.766 1.00 96.19 97 ASP A N 1
ATOM 737 C CA . ASP A 1 97 ? -8.084 14.169 20.053 1.00 96.19 97 ASP A CA 1
ATOM 738 C C . ASP A 1 97 ? -9.156 13.128 20.417 1.00 96.19 97 ASP A C 1
ATOM 740 O O . ASP A 1 97 ? -8.830 11.999 20.790 1.00 96.19 97 ASP A O 1
ATOM 744 N N . ASP A 1 98 ? -10.439 13.457 20.223 1.00 97.25 98 ASP A N 1
ATOM 745 C CA . ASP A 1 98 ? -11.535 12.508 20.456 1.00 97.25 98 ASP A CA 1
ATOM 746 C C . ASP A 1 98 ? -11.505 11.345 19.455 1.00 97.25 98 ASP A C 1
ATOM 748 O O . ASP A 1 98 ? -11.838 10.208 19.799 1.00 97.25 98 ASP A O 1
ATOM 752 N N . ALA A 1 99 ? -11.109 11.609 18.207 1.00 98.06 99 ALA A N 1
ATOM 753 C CA . ALA A 1 99 ? -10.983 10.585 17.178 1.00 98.06 99 ALA A CA 1
ATOM 754 C C . ALA A 1 99 ? -9.955 9.524 17.550 1.00 98.06 99 ALA A C 1
ATOM 756 O O . ALA A 1 99 ? -10.237 8.341 17.364 1.00 98.06 99 ALA A O 1
ATOM 757 N N . TRP A 1 100 ? -8.818 9.925 18.122 1.00 95.88 100 TRP A N 1
ATOM 758 C CA . TRP A 1 100 ? -7.797 8.987 18.578 1.00 95.88 100 TRP A CA 1
ATOM 759 C C . TRP A 1 100 ? -8.355 7.999 19.608 1.00 95.88 100 TRP A C 1
ATOM 761 O O . TRP A 1 100 ? -8.286 6.787 19.407 1.00 95.88 100 TRP A O 1
ATOM 771 N N . GLY A 1 101 ? -9.007 8.513 20.656 1.00 97.38 101 GLY A N 1
ATOM 772 C CA . GLY A 1 101 ? -9.617 7.667 21.683 1.00 97.38 101 GLY A CA 1
ATOM 773 C C . GLY A 1 101 ? -10.698 6.735 21.124 1.00 97.38 101 GLY A C 1
ATOM 774 O O . GLY A 1 101 ? -10.803 5.580 21.536 1.00 97.38 101 GLY A O 1
ATOM 775 N N . ARG A 1 102 ? -11.480 7.200 20.141 1.00 97.75 102 ARG A N 1
ATOM 776 C CA . ARG A 1 102 ? -12.496 6.363 19.487 1.00 97.75 102 ARG A CA 1
ATOM 777 C C . ARG A 1 102 ? -11.910 5.284 18.585 1.00 97.75 102 ARG A C 1
ATOM 779 O O . ARG A 1 102 ? -12.486 4.205 18.526 1.00 97.75 102 ARG A O 1
ATOM 786 N N . ILE A 1 103 ? -10.796 5.547 17.900 1.00 98.12 103 ILE A N 1
ATOM 787 C CA . ILE A 1 103 ? -10.106 4.534 17.088 1.00 98.12 103 ILE A CA 1
ATOM 788 C C . ILE A 1 103 ? -9.665 3.370 17.978 1.00 98.12 103 ILE A C 1
ATOM 790 O O . ILE A 1 103 ? -9.956 2.217 17.659 1.00 98.12 103 ILE A O 1
ATOM 794 N N . ASP A 1 104 ? -9.021 3.673 19.108 1.00 96.62 104 ASP A N 1
ATOM 795 C CA . ASP A 1 104 ? -8.566 2.655 20.060 1.00 96.62 104 ASP A CA 1
ATOM 796 C C . ASP A 1 104 ? -9.740 1.820 20.592 1.00 96.62 104 ASP A C 1
ATOM 798 O O . ASP A 1 104 ? -9.667 0.587 20.616 1.00 96.62 104 ASP A O 1
ATOM 802 N N . GLN A 1 105 ? -10.847 2.479 20.955 1.00 97.62 105 GLN A N 1
ATOM 803 C CA . GLN A 1 105 ? -12.044 1.801 21.447 1.00 97.62 105 GLN A CA 1
ATOM 804 C C . GLN A 1 105 ? -12.687 0.904 20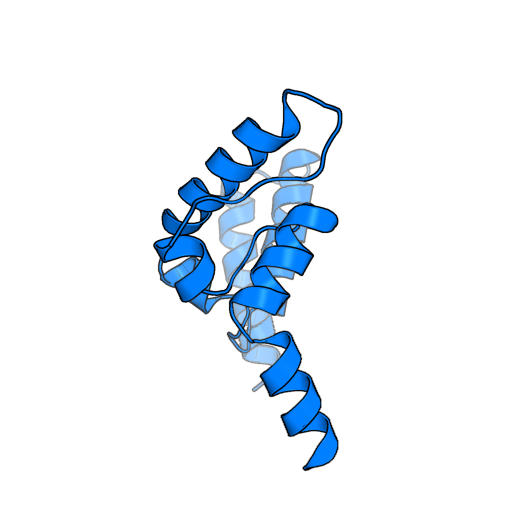.379 1.00 97.62 105 GLN A C 1
ATOM 806 O O . GLN A 1 105 ? -12.954 -0.263 20.652 1.00 97.62 105 GLN A O 1
ATOM 811 N N . ASP A 1 106 ? -12.878 1.404 19.153 1.00 97.25 106 ASP A N 1
ATOM 812 C CA . ASP A 1 106 ? -13.487 0.633 18.061 1.00 97.25 106 ASP A CA 1
ATOM 813 C C . ASP A 1 106 ? -12.682 -0.642 17.755 1.00 97.25 106 ASP A C 1
ATOM 815 O O . ASP A 1 106 ? -13.246 -1.715 17.522 1.00 97.25 106 ASP A O 1
ATOM 819 N N . ILE A 1 107 ? -11.348 -0.539 17.762 1.00 96.00 107 ILE A N 1
ATOM 820 C CA . ILE A 1 107 ? -10.463 -1.689 17.553 1.00 96.00 107 ILE A CA 1
ATOM 821 C C . ILE A 1 107 ? -10.595 -2.671 18.721 1.00 96.00 107 ILE A C 1
ATOM 823 O O . ILE A 1 107 ? -10.738 -3.873 18.485 1.00 96.00 107 ILE A O 1
ATOM 827 N N . ALA A 1 108 ? -10.563 -2.186 19.966 1.00 96.31 108 ALA A N 1
ATOM 828 C CA . ALA A 1 108 ? -10.694 -3.025 21.155 1.00 96.31 108 ALA A CA 1
ATOM 829 C C . ALA A 1 108 ? -12.025 -3.792 21.176 1.00 96.31 108 ALA A C 1
ATOM 831 O O . ALA A 1 108 ? -12.029 -5.000 21.430 1.00 96.31 108 ALA A O 1
ATOM 832 N N . ASP A 1 109 ? -13.125 -3.124 20.830 1.00 96.50 109 ASP A N 1
ATOM 833 C CA . ASP A 1 109 ? -14.458 -3.720 20.765 1.00 96.50 109 ASP A CA 1
ATOM 834 C C . ASP A 1 109 ? -14.519 -4.812 19.694 1.00 96.50 109 ASP A C 1
ATOM 836 O O . ASP A 1 109 ? -14.938 -5.934 19.976 1.00 96.50 109 ASP A O 1
ATOM 840 N N . LYS A 1 110 ? -13.995 -4.552 18.487 1.00 94.75 110 LYS A N 1
ATOM 841 C CA . LYS A 1 110 ? -13.942 -5.564 17.415 1.00 94.75 110 LYS A CA 1
ATOM 842 C C . LYS A 1 110 ? -13.094 -6.777 17.784 1.00 94.75 110 LYS A C 1
ATOM 844 O O . LYS A 1 110 ? -13.430 -7.902 17.419 1.00 94.75 110 LYS A O 1
ATOM 849 N N . VAL A 1 111 ? -11.999 -6.562 18.510 1.00 93.12 111 VAL A N 1
ATOM 850 C CA . VAL A 1 111 ? -11.157 -7.648 19.028 1.00 93.12 111 VAL A CA 1
ATOM 851 C C . VAL A 1 111 ? -11.887 -8.446 20.113 1.00 93.12 111 VAL A C 1
ATOM 853 O O . VAL A 1 111 ? -11.673 -9.655 20.216 1.00 93.12 111 VAL A O 1
ATOM 856 N N . ALA A 1 112 ? -12.717 -7.797 20.932 1.00 94.38 112 ALA A N 1
ATOM 857 C CA . ALA A 1 112 ? -13.491 -8.438 21.990 1.00 94.38 112 ALA A CA 1
ATOM 858 C C . ALA A 1 112 ? -14.687 -9.240 21.450 1.00 94.38 112 ALA A C 1
ATOM 860 O O . ALA A 1 112 ? -14.895 -10.359 21.901 1.00 94.38 112 ALA A O 1
ATOM 861 N N . GLU A 1 113 ? -15.421 -8.713 20.465 1.00 92.75 113 GLU A N 1
ATOM 862 C CA . GLU A 1 113 ? -16.582 -9.362 19.826 1.00 92.75 113 GLU A CA 1
ATOM 863 C C . GLU A 1 113 ? -16.244 -10.689 19.131 1.00 92.75 113 GLU A C 1
ATOM 865 O O . GLU A 1 113 ? -17.100 -11.557 18.981 1.00 92.75 113 GLU A O 1
ATOM 870 N N . ALA A 1 114 ? -15.007 -10.832 18.660 1.00 84.94 114 ALA A N 1
ATOM 871 C CA . ALA A 1 114 ? -14.544 -12.000 17.919 1.00 84.94 114 ALA A CA 1
ATOM 872 C C . ALA A 1 114 ? -13.845 -13.058 18.803 1.00 84.94 114 ALA A C 1
ATOM 874 O O . ALA A 1 114 ? -13.222 -13.980 18.267 1.00 84.94 114 ALA A O 1
ATOM 875 N N . LYS A 1 115 ? -13.918 -12.916 20.134 1.00 64.75 115 LYS A N 1
ATOM 876 C CA . LYS A 1 115 ? -13.541 -13.944 21.120 1.00 64.75 115 LYS A CA 1
ATOM 877 C C . LYS A 1 115 ? -14.762 -14.742 21.557 1.00 64.75 115 LYS A C 1
ATOM 879 O O . LYS A 1 115 ? -14.574 -15.956 21.786 1.00 64.75 115 LYS A O 1
#

Sequence (115 aa):
PKDVAKVMDYLAREDVVKEFSERTLFLPAHKGVVDKGGLKWVSADKNVGPALDKFVKAAGETLPAADALPPWKWANAYFAALVTRVSQVMAGELSLDDAWGRIDQDIADKVAEAK

Foldseek 3Di:
DVVVVVVVVVCLDLVNQLVCCQAVVNQDPNPVNLVVDPRNRPDPDPVSVVVSPVVNVCVVVDDPVVVVQPVDPLNVQLVVLCVVLVVCCVVVNDPPVRSVVSSVVSSVVVVVVVD

pLDDT: mean 94.6, std 4.16, range [64.75, 98.44]

Secondary structure (DSSP, 8-state):
-HHHHHHHHHHTSHHHHHHHHHHHTPPP--HHHHHH-------S-TTHHHHHHHHHHHGGG--HHHHTSTTSTTHHHHHHHHHHHHHHHHTTSS-HHHHHHHHHHHHHHHHHHT-

Radius of gyration: 19.85 Å; chains: 1; bounding box: 36×47×46 Å